Protein AF-A0A0L0C0Y1-F1 (afdb_monomer_lite)

Organism: Lucilia cuprina (NCBI:txid7375)

Radius of gyration: 12.73 Å; chains: 1; bounding box: 33×25×36 Å

Structure (mmCIF, N/CA/C/O backbone):
data_AF-A0A0L0C0Y1-F1
#
_entry.id   AF-A0A0L0C0Y1-F1
#
loop_
_atom_site.group_PDB
_atom_site.id
_atom_site.type_symbol
_atom_site.label_atom_id
_atom_site.label_alt_id
_atom_site.label_comp_id
_atom_site.label_asym_id
_atom_site.label_entity_id
_atom_site.label_seq_id
_atom_site.pdbx_PDB_ins_code
_atom_site.Cartn_x
_atom_site.Cartn_y
_atom_site.Cartn_z
_atom_site.occupancy
_atom_site.B_iso_or_equiv
_atom_site.auth_seq_id
_atom_site.auth_comp_id
_atom_site.auth_asym_id
_atom_site.auth_atom_id
_atom_site.pdbx_PDB_model_num
ATOM 1 N N . ILE A 1 1 ? 1.864 -2.427 16.895 1.00 84.44 1 ILE A N 1
ATOM 2 C CA . ILE A 1 1 ? 2.879 -3.184 16.110 1.00 84.44 1 ILE A CA 1
ATOM 3 C C . ILE A 1 1 ? 2.605 -3.117 14.606 1.00 84.44 1 ILE A C 1
ATOM 5 O O . ILE A 1 1 ? 3.436 -2.566 13.906 1.00 84.44 1 ILE A O 1
ATOM 9 N N . ARG A 1 2 ? 1.468 -3.618 14.087 1.00 90.06 2 ARG A N 1
ATOM 10 C CA . ARG A 1 2 ? 1.225 -3.682 12.625 1.00 90.06 2 ARG A CA 1
ATOM 11 C C . ARG A 1 2 ? 1.227 -2.317 11.916 1.00 90.06 2 ARG A C 1
ATOM 13 O O . ARG A 1 2 ? 1.852 -2.207 10.870 1.00 90.06 2 ARG A O 1
ATOM 20 N N . ALA A 1 3 ? 0.587 -1.298 12.498 1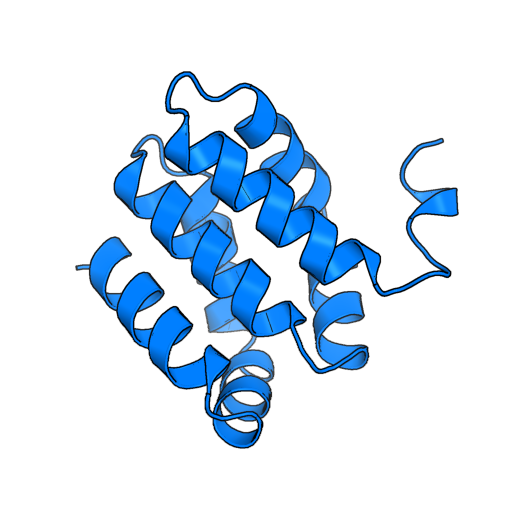.00 92.94 3 ALA A N 1
ATOM 21 C CA . ALA A 1 3 ? 0.592 0.063 11.950 1.00 92.94 3 ALA A CA 1
ATOM 22 C C . ALA A 1 3 ? 2.017 0.639 11.868 1.00 92.94 3 ALA A C 1
ATOM 24 O O . ALA A 1 3 ? 2.494 0.942 10.782 1.00 92.94 3 ALA A O 1
ATOM 25 N N . SER A 1 4 ? 2.734 0.663 12.996 1.00 95.31 4 SER A N 1
ATOM 26 C CA . SER A 1 4 ? 4.136 1.103 13.052 1.00 95.31 4 SER A CA 1
ATOM 27 C C . SER A 1 4 ? 5.045 0.343 12.075 1.00 95.31 4 SER A C 1
ATOM 29 O O . SER A 1 4 ? 5.829 0.975 11.382 1.00 95.31 4 SER A O 1
ATOM 31 N N . ALA A 1 5 ? 4.902 -0.980 11.936 1.00 96.19 5 ALA A N 1
ATOM 32 C CA . ALA A 1 5 ? 5.696 -1.754 10.978 1.00 96.19 5 ALA A CA 1
ATOM 33 C C . ALA A 1 5 ? 5.429 -1.344 9.517 1.00 96.19 5 ALA A C 1
ATOM 35 O O . ALA A 1 5 ? 6.369 -1.204 8.736 1.00 96.19 5 ALA A O 1
ATOM 36 N N . ALA A 1 6 ? 4.161 -1.128 9.149 1.00 96.56 6 ALA A N 1
ATOM 37 C CA . ALA A 1 6 ? 3.795 -0.651 7.815 1.00 96.56 6 ALA A CA 1
ATOM 38 C C . ALA A 1 6 ? 4.299 0.779 7.559 1.00 96.56 6 ALA A C 1
ATOM 40 O O . ALA A 1 6 ? 4.747 1.082 6.457 1.00 96.56 6 ALA A O 1
ATOM 41 N N . GLU A 1 7 ? 4.274 1.642 8.575 1.00 96.38 7 GLU A N 1
ATOM 42 C CA . GLU A 1 7 ? 4.789 3.008 8.476 1.00 96.38 7 GLU A CA 1
ATOM 43 C C . GLU A 1 7 ? 6.316 3.041 8.335 1.00 96.38 7 GLU A C 1
ATOM 45 O O . GLU A 1 7 ? 6.827 3.716 7.444 1.00 96.38 7 GLU A O 1
ATOM 50 N N . THR A 1 8 ? 7.045 2.249 9.128 1.00 97.44 8 THR A N 1
ATOM 51 C CA . THR A 1 8 ? 8.499 2.097 8.981 1.00 97.44 8 THR A CA 1
ATOM 52 C C . THR A 1 8 ? 8.856 1.575 7.597 1.00 97.44 8 THR A C 1
ATOM 54 O O . THR A 1 8 ? 9.723 2.140 6.937 1.00 97.44 8 THR A O 1
ATOM 57 N N . LEU A 1 9 ? 8.167 0.535 7.119 1.00 97.00 9 LEU A N 1
ATOM 58 C CA . LEU A 1 9 ? 8.421 0.013 5.782 1.00 97.00 9 LEU A CA 1
ATOM 59 C C . LEU A 1 9 ? 8.133 1.062 4.703 1.00 97.00 9 LEU A C 1
ATOM 61 O O . LEU A 1 9 ? 8.942 1.209 3.795 1.00 97.00 9 LEU A O 1
ATOM 65 N N . SER A 1 10 ? 7.026 1.806 4.823 1.00 96.81 10 SER A N 1
ATOM 66 C CA . SER A 1 10 ? 6.680 2.904 3.912 1.00 96.81 10 SER A CA 1
ATOM 67 C C . SER A 1 10 ? 7.796 3.941 3.824 1.00 96.81 10 SER A C 1
ATOM 69 O O . SER A 1 10 ? 8.147 4.342 2.722 1.00 96.81 10 SER A O 1
ATOM 71 N N . TYR A 1 11 ? 8.350 4.351 4.966 1.00 96.25 11 TYR A N 1
ATOM 72 C CA . TYR A 1 11 ? 9.440 5.323 5.020 1.00 96.25 11 TYR A CA 1
ATOM 73 C C . TYR A 1 11 ? 10.703 4.806 4.319 1.00 96.25 11 TYR A C 1
ATOM 75 O O . TYR A 1 11 ? 11.317 5.524 3.537 1.00 96.25 11 TYR A O 1
ATOM 83 N N . LEU A 1 12 ? 11.071 3.544 4.561 1.00 97.31 12 LEU A N 1
ATOM 84 C CA . LEU A 1 12 ? 12.286 2.957 3.993 1.00 97.31 12 LEU A CA 1
ATOM 85 C C . LEU A 1 12 ? 12.193 2.781 2.468 1.00 97.31 12 LEU A C 1
ATOM 87 O O . LEU A 1 12 ? 13.127 3.132 1.755 1.00 97.31 12 LEU A O 1
ATOM 91 N N . ILE A 1 13 ? 11.068 2.276 1.950 1.00 95.75 13 ILE A N 1
ATOM 92 C CA . ILE A 1 13 ? 10.908 2.024 0.504 1.00 95.75 13 ILE A CA 1
ATOM 93 C C . ILE A 1 13 ? 10.665 3.294 -0.318 1.00 95.75 13 ILE A C 1
ATOM 95 O O . ILE A 1 13 ? 10.778 3.259 -1.540 1.00 95.75 13 ILE A O 1
ATOM 99 N N . GLU A 1 14 ? 10.280 4.401 0.320 1.00 92.38 14 GLU A N 1
ATOM 100 C CA . GLU A 1 14 ? 10.076 5.680 -0.367 1.00 92.38 14 GLU A CA 1
ATOM 101 C C . GLU A 1 14 ? 11.403 6.264 -0.869 1.00 92.38 14 GLU A C 1
ATOM 103 O O . GLU A 1 14 ? 11.444 6.856 -1.947 1.00 92.38 14 GLU A O 1
ATOM 108 N N . ILE A 1 15 ? 12.489 6.042 -0.123 1.00 93.12 15 ILE A N 1
ATOM 109 C CA . ILE A 1 15 ? 13.831 6.543 -0.451 1.00 93.12 15 ILE A CA 1
ATOM 110 C C . ILE A 1 15 ? 14.741 5.487 -1.093 1.00 93.12 15 ILE A C 1
ATOM 112 O O . ILE A 1 15 ? 15.732 5.848 -1.725 1.00 93.12 15 ILE A O 1
ATOM 116 N N . ASP A 1 16 ? 14.412 4.201 -0.957 1.00 95.12 16 ASP A N 1
ATOM 117 C CA . ASP A 1 16 ? 15.210 3.090 -1.477 1.00 95.12 16 ASP A CA 1
ATOM 118 C C . ASP A 1 16 ? 14.419 2.277 -2.515 1.00 95.12 16 ASP A C 1
ATOM 120 O O . ASP A 1 16 ? 13.571 1.436 -2.197 1.00 95.12 16 ASP A O 1
ATOM 124 N N . ALA A 1 17 ? 14.722 2.527 -3.791 1.00 91.81 17 ALA A N 1
ATOM 125 C CA . ALA A 1 17 ? 14.077 1.864 -4.921 1.00 91.81 17 ALA A CA 1
ATOM 126 C C . ALA A 1 17 ? 14.424 0.366 -5.032 1.00 91.81 17 ALA A C 1
ATOM 128 O O . ALA A 1 17 ? 13.639 -0.404 -5.592 1.00 91.81 17 ALA A O 1
ATOM 129 N N . GLU A 1 18 ? 15.578 -0.073 -4.526 1.00 94.00 18 GLU A N 1
ATOM 130 C CA . GLU A 1 18 ? 15.956 -1.489 -4.529 1.00 94.00 18 GLU A CA 1
ATOM 131 C C . GLU A 1 18 ? 15.195 -2.243 -3.434 1.00 94.00 18 GLU A C 1
ATOM 133 O O . GLU A 1 18 ? 14.616 -3.309 -3.685 1.00 94.00 18 GLU A O 1
ATOM 138 N N . LEU A 1 19 ? 15.082 -1.640 -2.248 1.00 95.38 19 LEU A N 1
ATOM 139 C CA . LEU A 1 19 ? 14.241 -2.157 -1.176 1.00 95.38 19 LEU A CA 1
ATOM 140 C C . LEU A 1 19 ? 12.766 -2.184 -1.585 1.00 95.38 19 LEU A C 1
ATOM 142 O O . LEU A 1 19 ? 12.087 -3.171 -1.315 1.00 95.38 19 LEU A O 1
ATOM 146 N N . GLN A 1 20 ? 12.267 -1.155 -2.275 1.00 94.81 20 GLN A N 1
ATOM 147 C CA . GLN A 1 20 ? 10.904 -1.127 -2.814 1.00 94.81 20 GLN A CA 1
ATOM 148 C C . GLN A 1 20 ? 10.632 -2.326 -3.728 1.00 94.81 20 GLN A C 1
ATOM 150 O O . GLN A 1 20 ? 9.621 -3.011 -3.559 1.00 94.81 20 GLN A O 1
ATOM 155 N N . LYS A 1 21 ? 11.540 -2.613 -4.669 1.00 93.56 21 LYS A N 1
ATOM 156 C CA . LYS A 1 21 ? 11.433 -3.774 -5.565 1.00 93.56 21 LYS A CA 1
ATOM 157 C C . LYS A 1 21 ? 11.473 -5.084 -4.786 1.00 93.56 21 LYS A C 1
ATOM 159 O O . LYS A 1 21 ? 10.627 -5.949 -5.002 1.00 93.56 21 LYS A O 1
ATOM 164 N N . THR A 1 22 ? 12.393 -5.201 -3.832 1.00 93.88 22 THR A N 1
ATOM 165 C CA . THR A 1 22 ? 12.524 -6.383 -2.966 1.00 93.88 22 THR A CA 1
ATOM 166 C C . THR A 1 22 ? 11.251 -6.626 -2.154 1.00 93.88 22 THR A C 1
ATOM 168 O O . THR A 1 22 ? 10.702 -7.729 -2.150 1.00 93.88 22 THR A O 1
ATOM 171 N N . ALA A 1 23 ? 10.724 -5.579 -1.520 1.00 93.38 23 ALA A N 1
ATOM 172 C CA . ALA A 1 23 ? 9.477 -5.612 -0.770 1.00 93.38 23 ALA A CA 1
ATOM 173 C C . ALA A 1 23 ? 8.302 -6.004 -1.675 1.00 93.38 23 ALA A C 1
ATOM 175 O O . ALA A 1 23 ? 7.493 -6.860 -1.313 1.00 93.38 23 ALA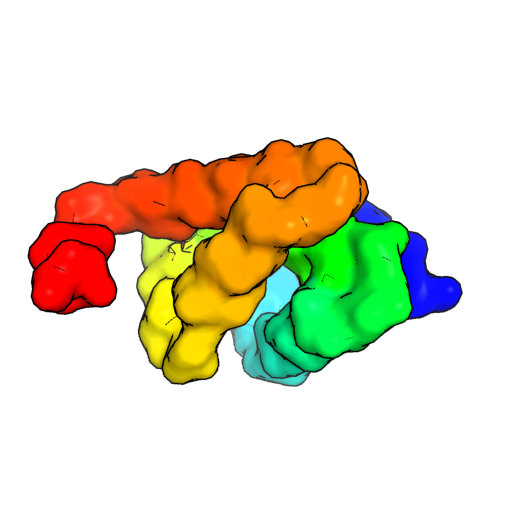 A O 1
ATOM 176 N N . ALA A 1 24 ? 8.235 -5.444 -2.882 1.00 89.12 24 ALA A N 1
ATOM 177 C CA . ALA A 1 24 ? 7.164 -5.720 -3.823 1.00 89.12 24 ALA A CA 1
ATOM 178 C C . ALA A 1 24 ? 7.186 -7.135 -4.403 1.00 89.12 24 ALA A C 1
ATOM 180 O O . ALA A 1 24 ? 6.126 -7.616 -4.785 1.00 89.12 24 ALA A O 1
ATOM 181 N N . ILE A 1 25 ? 8.324 -7.838 -4.435 1.00 88.88 25 ILE A N 1
ATOM 182 C CA . ILE A 1 25 ? 8.364 -9.260 -4.818 1.00 88.88 25 ILE A CA 1
ATOM 183 C C . ILE A 1 25 ? 7.612 -10.114 -3.784 1.00 88.88 25 ILE A C 1
ATOM 185 O O . ILE A 1 25 ? 6.951 -11.091 -4.149 1.00 88.88 25 ILE A O 1
ATOM 189 N N . CYS A 1 26 ? 7.605 -9.712 -2.510 1.00 89.62 26 CYS A N 1
ATOM 190 C CA . CYS A 1 26 ? 6.964 -10.454 -1.430 1.00 89.62 26 CYS A CA 1
ATOM 191 C C . CYS A 1 26 ? 5.428 -10.466 -1.563 1.00 89.62 26 CYS A C 1
ATOM 193 O O . CYS A 1 26 ? 4.723 -9.542 -1.154 1.00 89.62 26 CYS A O 1
ATOM 195 N N . ASN A 1 27 ? 4.877 -11.558 -2.102 1.00 85.56 27 ASN A N 1
ATOM 196 C CA . ASN A 1 27 ? 3.425 -11.758 -2.237 1.00 85.56 27 ASN A CA 1
ATOM 197 C C . ASN A 1 27 ? 2.693 -11.640 -0.893 1.00 85.56 27 ASN A C 1
ATOM 199 O O . ASN A 1 27 ? 1.587 -11.100 -0.819 1.00 85.56 27 ASN A O 1
ATOM 203 N N . GLN A 1 28 ? 3.321 -12.130 0.177 1.00 90.00 28 GLN A N 1
ATOM 204 C CA . GLN A 1 28 ? 2.740 -12.090 1.512 1.00 90.00 28 GLN A CA 1
ATOM 205 C C . GLN A 1 28 ? 2.653 -10.664 2.068 1.00 90.00 28 GLN A C 1
ATOM 207 O O . GLN A 1 28 ? 1.719 -10.370 2.816 1.00 90.00 28 GLN A O 1
ATOM 212 N N . LEU A 1 29 ? 3.570 -9.769 1.682 1.00 91.94 29 LEU A N 1
ATOM 213 C CA . LEU A 1 29 ? 3.526 -8.368 2.095 1.00 91.94 29 LEU A CA 1
ATOM 214 C C . LEU A 1 29 ? 2.278 -7.677 1.541 1.00 91.94 29 LEU A C 1
ATOM 216 O O . LEU A 1 29 ? 1.505 -7.124 2.319 1.00 91.94 29 LEU A O 1
ATOM 220 N N . LEU A 1 30 ? 2.045 -7.764 0.226 1.00 90.62 30 LEU A N 1
ATOM 221 C CA . LEU A 1 30 ? 0.861 -7.167 -0.404 1.00 90.62 30 LEU A CA 1
ATOM 222 C C . LEU A 1 30 ? -0.430 -7.694 0.228 1.00 90.62 30 LEU A C 1
ATOM 224 O O . LEU A 1 30 ? -1.263 -6.907 0.666 1.00 90.62 30 LEU A O 1
ATOM 228 N N . ARG A 1 31 ? -0.550 -9.020 0.387 1.00 91.06 31 ARG A N 1
ATOM 229 C CA . ARG A 1 31 ? -1.706 -9.642 1.058 1.00 91.06 31 ARG A CA 1
ATOM 230 C C . ARG A 1 31 ? -1.917 -9.101 2.470 1.00 91.06 31 ARG A C 1
ATOM 232 O O . ARG A 1 31 ? -3.050 -8.822 2.851 1.00 91.06 31 ARG A O 1
ATOM 239 N N . SER A 1 32 ? -0.839 -8.940 3.234 1.00 93.50 32 SER A N 1
ATOM 240 C CA . SER A 1 32 ? -0.909 -8.411 4.596 1.00 93.50 32 SER A CA 1
ATOM 241 C C . SER A 1 32 ? -1.383 -6.957 4.592 1.00 93.50 32 SER A C 1
ATOM 243 O O . SER A 1 32 ? -2.320 -6.633 5.312 1.00 93.50 32 SER A O 1
ATOM 245 N N . LEU A 1 33 ? -0.817 -6.095 3.740 1.00 94.38 33 LEU A N 1
ATOM 246 C CA . LEU A 1 33 ? -1.243 -4.696 3.605 1.00 94.38 33 LEU A CA 1
ATOM 247 C C . LEU A 1 33 ? -2.723 -4.581 3.206 1.00 94.38 33 LEU A C 1
ATOM 249 O O . LEU A 1 33 ? -3.443 -3.748 3.755 1.00 94.38 33 LEU A O 1
ATOM 253 N N . PHE A 1 34 ? -3.209 -5.461 2.329 1.00 91.88 34 PHE A N 1
ATOM 254 C CA . PHE A 1 34 ? -4.621 -5.500 1.932 1.00 91.88 34 PHE A CA 1
ATOM 255 C C . PHE A 1 34 ? -5.551 -5.935 3.065 1.00 91.88 34 PHE A C 1
ATOM 257 O O . PHE A 1 34 ? -6.675 -5.457 3.175 1.00 91.88 34 PHE A O 1
ATOM 264 N N . GLN A 1 35 ? -5.097 -6.820 3.947 1.00 93.25 35 GLN A N 1
ATOM 265 C CA . GLN A 1 35 ? -5.856 -7.140 5.153 1.00 93.25 35 GLN A CA 1
ATOM 266 C C . GLN A 1 35 ? -5.889 -5.946 6.112 1.00 93.25 35 GLN A C 1
ATOM 268 O O . GLN A 1 35 ? -6.931 -5.671 6.703 1.00 93.25 35 GLN A O 1
ATOM 273 N N . LEU A 1 36 ? -4.786 -5.197 6.234 1.00 95.25 36 LEU A N 1
ATOM 274 C CA . LEU A 1 36 ? -4.708 -4.036 7.125 1.00 95.25 36 LEU A CA 1
ATOM 275 C C . LEU A 1 36 ? -5.681 -2.913 6.737 1.00 95.25 36 LEU A C 1
ATOM 277 O O . LEU A 1 36 ? -6.284 -2.324 7.632 1.00 95.25 36 LEU A O 1
ATOM 281 N N . ILE A 1 37 ? -5.899 -2.648 5.443 1.00 94.69 37 ILE A N 1
ATOM 282 C CA . ILE A 1 37 ? -6.863 -1.617 5.005 1.00 94.69 37 ILE A CA 1
ATOM 283 C C . ILE A 1 37 ? -8.329 -1.969 5.323 1.00 94.69 37 ILE A C 1
ATOM 285 O O . ILE A 1 37 ? -9.183 -1.082 5.319 1.00 94.69 37 ILE A O 1
ATOM 289 N N . LYS A 1 38 ? -8.628 -3.241 5.628 1.00 92.69 38 LYS A N 1
ATOM 290 C CA . LYS A 1 38 ? -9.974 -3.722 5.998 1.00 92.69 38 LYS A CA 1
ATOM 291 C C . LYS A 1 38 ? -10.231 -3.694 7.499 1.00 92.69 38 LYS A C 1
ATOM 293 O O . LYS A 1 38 ? -11.378 -3.775 7.929 1.00 92.69 38 LYS A O 1
ATOM 298 N N . ILE A 1 39 ? -9.185 -3.572 8.313 1.00 93.06 39 ILE A N 1
ATOM 299 C CA . ILE A 1 39 ? -9.327 -3.509 9.769 1.00 93.06 39 ILE A CA 1
ATOM 300 C C . ILE A 1 39 ? -10.011 -2.194 10.138 1.00 93.06 39 ILE A C 1
ATOM 302 O O . ILE A 1 39 ? -9.616 -1.133 9.659 1.00 93.06 39 ILE A O 1
ATOM 306 N N . ASN A 1 40 ? -11.000 -2.239 11.033 1.00 91.38 40 ASN A N 1
ATOM 307 C CA . ASN A 1 40 ? -11.675 -1.046 11.548 1.00 91.38 40 ASN A CA 1
ATOM 308 C C . ASN A 1 40 ? -10.801 -0.281 12.565 1.00 91.38 40 ASN A C 1
ATOM 310 O O . ASN A 1 40 ? -11.139 -0.141 13.737 1.00 91.38 40 ASN A O 1
ATOM 314 N N . ASN A 1 41 ? -9.621 0.153 12.127 1.00 95.00 41 ASN A N 1
ATOM 315 C CA . ASN A 1 41 ? -8.678 0.945 12.898 1.00 95.00 41 ASN A CA 1
ATOM 316 C C . ASN A 1 41 ? -7.990 1.942 11.960 1.00 95.00 41 ASN A C 1
ATOM 318 O O . ASN A 1 41 ? -7.272 1.554 11.037 1.00 95.00 41 ASN A O 1
ATOM 322 N N . ALA A 1 42 ? -8.219 3.229 12.202 1.00 95.12 42 ALA A N 1
ATOM 323 C CA . ALA A 1 42 ? -7.762 4.294 11.320 1.00 95.12 42 ALA A CA 1
ATOM 324 C C . ALA A 1 42 ? -6.239 4.369 11.174 1.00 95.12 42 ALA A C 1
ATOM 326 O O . ALA A 1 42 ? -5.746 4.545 10.065 1.00 95.12 42 ALA A O 1
ATOM 327 N N . GLU A 1 43 ? -5.499 4.196 12.269 1.00 96.00 43 GLU A N 1
ATOM 328 C CA . GLU A 1 43 ? -4.032 4.228 12.271 1.00 96.00 43 GLU A CA 1
ATOM 329 C C . GLU A 1 43 ? -3.452 3.112 11.387 1.00 96.00 43 GLU A C 1
ATOM 331 O O . GLU A 1 43 ? -2.573 3.337 10.557 1.00 96.00 43 GLU A O 1
ATOM 336 N N . THR A 1 44 ? -4.015 1.909 11.499 1.00 96.56 44 THR A N 1
ATOM 337 C CA . THR A 1 44 ? -3.619 0.743 10.704 1.00 96.56 44 THR A CA 1
ATOM 338 C C . THR A 1 44 ? -3.953 0.929 9.226 1.00 96.56 44 THR A C 1
ATOM 340 O O . THR A 1 44 ? -3.105 0.659 8.374 1.00 96.56 44 THR A O 1
ATOM 343 N N . LYS A 1 45 ? -5.152 1.440 8.914 1.00 96.56 45 LYS A N 1
ATOM 344 C CA . LYS A 1 45 ? -5.552 1.776 7.541 1.00 96.56 45 LYS A CA 1
ATOM 345 C C . LYS A 1 45 ? -4.626 2.824 6.931 1.00 96.56 45 LYS A C 1
ATOM 347 O O . LYS A 1 45 ? -4.126 2.632 5.827 1.00 96.56 45 LYS A O 1
ATOM 352 N N . LEU A 1 46 ? -4.367 3.905 7.666 1.00 96.94 46 LEU A N 1
ATOM 353 C CA . LEU A 1 46 ? -3.481 4.991 7.259 1.00 96.94 46 LEU A CA 1
ATOM 354 C C . LEU A 1 46 ? -2.081 4.469 6.918 1.00 96.94 46 LEU A C 1
ATOM 356 O O . LEU A 1 46 ? -1.577 4.743 5.829 1.00 96.94 46 LEU A O 1
ATOM 360 N N . ALA A 1 47 ? -1.469 3.700 7.820 1.00 97.50 47 ALA A N 1
ATOM 361 C CA . ALA A 1 47 ? -0.133 3.152 7.611 1.00 97.50 47 ALA A CA 1
ATOM 362 C C . ALA A 1 47 ? -0.078 2.201 6.404 1.00 97.50 47 ALA A C 1
ATOM 364 O O . ALA A 1 47 ? 0.846 2.275 5.593 1.00 97.50 47 ALA A O 1
ATOM 365 N N . ALA A 1 48 ? -1.095 1.352 6.237 1.00 97.19 48 ALA A N 1
ATOM 366 C CA . ALA A 1 48 ? -1.178 0.440 5.103 1.00 97.19 48 ALA A CA 1
ATOM 367 C C . ALA A 1 48 ? -1.337 1.180 3.765 1.00 97.19 48 ALA A C 1
ATOM 369 O O . ALA A 1 48 ? -0.637 0.860 2.807 1.00 97.19 48 ALA A O 1
ATOM 370 N N . LEU A 1 49 ? -2.194 2.203 3.704 1.00 97.12 49 LEU A N 1
ATOM 371 C CA . LEU A 1 49 ? -2.395 3.026 2.506 1.00 97.12 49 LEU A CA 1
ATOM 372 C C . LEU A 1 49 ? -1.133 3.807 2.121 1.00 97.12 49 LEU A C 1
ATOM 374 O O . LEU A 1 49 ? -0.787 3.855 0.941 1.00 97.12 49 LEU A O 1
ATOM 378 N N . LYS A 1 50 ? -0.415 4.373 3.103 1.00 97.44 50 LYS A N 1
ATOM 379 C CA . LYS A 1 50 ? 0.898 5.004 2.880 1.00 97.44 50 LYS A CA 1
ATOM 380 C C . LYS A 1 50 ? 1.890 4.004 2.282 1.00 97.44 50 LYS A C 1
ATOM 382 O O . LYS A 1 50 ? 2.484 4.285 1.246 1.00 97.44 50 LYS A O 1
ATOM 387 N N . CYS A 1 51 ? 1.993 2.814 2.876 1.00 97.00 51 CYS A N 1
ATOM 388 C CA . CYS A 1 51 ? 2.903 1.773 2.405 1.00 97.00 51 CYS A CA 1
ATOM 389 C C . CYS A 1 51 ? 2.563 1.309 0.978 1.00 97.00 51 CYS A C 1
ATOM 391 O O . CYS A 1 51 ? 3.457 1.177 0.147 1.00 97.00 51 CYS A O 1
ATOM 393 N N . LEU A 1 52 ? 1.278 1.144 0.647 1.00 95.38 52 LEU A N 1
ATOM 394 C CA . LEU A 1 52 ? 0.839 0.823 -0.716 1.00 95.38 52 LEU A CA 1
ATOM 395 C C . LEU A 1 52 ? 1.158 1.940 -1.717 1.00 95.38 52 LEU A C 1
ATOM 397 O O . LEU A 1 52 ? 1.612 1.661 -2.826 1.00 95.38 52 LEU A O 1
ATOM 401 N N . ALA A 1 53 ? 0.955 3.202 -1.328 1.00 95.31 53 ALA A N 1
ATOM 402 C CA . ALA A 1 53 ? 1.313 4.350 -2.157 1.00 95.31 53 ALA A CA 1
ATOM 403 C C . ALA A 1 53 ? 2.820 4.380 -2.449 1.00 95.31 53 ALA A C 1
ATOM 405 O O . ALA A 1 53 ? 3.213 4.589 -3.600 1.00 95.31 53 ALA A O 1
ATOM 406 N N . ALA A 1 54 ? 3.637 4.129 -1.423 1.00 95.88 54 ALA A N 1
ATOM 407 C CA . ALA A 1 54 ? 5.087 4.069 -1.524 1.00 95.88 54 ALA A CA 1
ATOM 408 C C . ALA A 1 54 ? 5.546 2.868 -2.365 1.00 95.88 54 ALA A C 1
ATOM 410 O O . ALA A 1 54 ? 6.387 3.040 -3.237 1.00 95.88 54 ALA A O 1
ATOM 411 N N . LEU A 1 55 ? 4.941 1.681 -2.225 1.00 94.56 55 LEU A N 1
ATOM 412 C CA . LEU A 1 55 ? 5.226 0.518 -3.083 1.00 94.56 55 LEU A CA 1
ATOM 413 C C . LEU A 1 55 ? 4.963 0.808 -4.569 1.00 94.56 55 LEU A C 1
ATOM 415 O O . LEU A 1 55 ? 5.777 0.453 -5.414 1.00 94.56 55 LEU A O 1
ATOM 419 N N . GLY A 1 56 ? 3.856 1.481 -4.892 1.00 92.06 56 GLY A N 1
ATOM 420 C CA . GLY A 1 56 ? 3.509 1.850 -6.270 1.00 92.06 56 GLY A CA 1
ATOM 421 C C . GLY A 1 56 ? 4.253 3.075 -6.823 1.00 92.06 56 GLY A C 1
ATOM 422 O O . GLY A 1 56 ? 4.036 3.452 -7.977 1.00 92.06 56 GLY A O 1
ATOM 423 N N . ALA A 1 57 ? 5.109 3.731 -6.032 1.00 91.06 57 ALA A N 1
ATOM 424 C CA . ALA A 1 57 ? 5.609 5.061 -6.366 1.00 91.06 57 ALA A CA 1
ATOM 425 C C . ALA A 1 57 ? 6.500 5.095 -7.612 1.00 91.06 57 ALA A C 1
ATOM 427 O O . ALA A 1 57 ? 6.326 5.998 -8.427 1.00 91.06 57 ALA A O 1
ATOM 428 N N . ASN A 1 58 ? 7.392 4.122 -7.808 1.00 88.38 58 ASN A N 1
ATOM 429 C CA . ASN A 1 58 ? 8.435 4.246 -8.835 1.00 88.38 58 ASN A CA 1
ATOM 430 C C . ASN A 1 58 ? 8.287 3.221 -9.964 1.00 88.38 58 ASN A C 1
ATOM 432 O O . ASN A 1 58 ? 8.453 3.569 -11.130 1.00 88.38 58 ASN A O 1
ATOM 436 N N . ASP A 1 59 ? 7.892 1.986 -9.655 1.00 89.69 59 ASP A N 1
ATOM 437 C CA . ASP A 1 59 ? 7.923 0.883 -10.619 1.00 89.69 59 ASP A CA 1
ATOM 438 C C . ASP A 1 59 ? 6.539 0.563 -11.211 1.00 89.69 59 ASP A C 1
ATOM 440 O O . ASP A 1 59 ? 5.565 0.303 -10.500 1.00 89.69 59 ASP A O 1
ATOM 444 N N . GLU A 1 60 ? 6.460 0.556 -12.541 1.00 89.12 60 GLU A N 1
ATOM 445 C CA . GLU A 1 60 ? 5.231 0.268 -13.283 1.00 89.12 60 GLU A CA 1
ATOM 446 C C . GLU A 1 60 ? 4.749 -1.175 -13.098 1.00 89.12 60 GLU A C 1
ATOM 448 O O . GLU A 1 60 ? 3.548 -1.411 -12.978 1.00 89.12 60 GLU A O 1
ATOM 453 N N . SER A 1 61 ? 5.663 -2.145 -13.035 1.00 89.75 61 SER A N 1
ATOM 454 C CA . SER A 1 61 ? 5.296 -3.552 -12.845 1.00 89.75 61 SER A CA 1
ATOM 455 C C . SER A 1 61 ? 4.674 -3.784 -11.466 1.00 89.75 61 SER A C 1
ATOM 457 O O . SER A 1 61 ? 3.701 -4.531 -11.337 1.00 89.75 61 SER A O 1
ATOM 459 N N . ILE A 1 62 ? 5.174 -3.068 -10.451 1.00 90.88 62 ILE A N 1
ATOM 460 C CA . ILE A 1 62 ? 4.622 -3.087 -9.095 1.00 90.88 62 ILE A CA 1
ATOM 461 C C . ILE A 1 62 ? 3.222 -2.466 -9.094 1.00 90.88 62 ILE A C 1
ATOM 463 O O . ILE A 1 62 ? 2.298 -3.077 -8.558 1.00 90.88 62 ILE A O 1
ATOM 467 N N . ARG A 1 63 ? 3.031 -1.300 -9.733 1.00 91.38 63 ARG A N 1
ATOM 468 C CA . ARG A 1 63 ? 1.703 -0.666 -9.853 1.00 91.38 63 ARG A CA 1
ATOM 469 C C . ARG A 1 63 ? 0.678 -1.600 -10.480 1.00 91.38 63 ARG A C 1
ATOM 471 O O . ARG A 1 63 ? -0.385 -1.783 -9.895 1.00 91.38 63 ARG A O 1
ATOM 478 N N . LYS A 1 64 ? 1.014 -2.222 -11.615 1.00 88.56 64 LYS A N 1
ATOM 479 C CA . LYS A 1 64 ? 0.131 -3.177 -12.303 1.00 88.56 64 LYS A CA 1
ATOM 480 C C . LYS A 1 64 ? -0.279 -4.315 -11.387 1.00 88.56 64 LYS A C 1
ATOM 482 O O . LYS A 1 64 ? -1.459 -4.532 -11.170 1.00 88.56 64 LYS A O 1
ATOM 487 N N . ARG A 1 65 ? 0.692 -4.949 -10.733 1.00 88.38 65 ARG A N 1
ATOM 488 C CA . ARG A 1 65 ? 0.435 -6.040 -9.788 1.00 88.38 65 ARG A CA 1
ATOM 489 C C . ARG A 1 65 ? -0.462 -5.624 -8.615 1.00 88.38 65 ARG A C 1
ATOM 491 O O . ARG A 1 65 ? -1.276 -6.422 -8.154 1.00 88.38 65 ARG A O 1
ATOM 498 N N . ILE A 1 66 ? -0.309 -4.398 -8.112 1.00 89.62 66 ILE A N 1
ATOM 499 C CA . ILE A 1 66 ? -1.175 -3.857 -7.058 1.00 89.62 66 ILE A CA 1
ATOM 500 C C . ILE A 1 66 ? -2.603 -3.660 -7.595 1.00 89.62 66 ILE A C 1
ATOM 502 O O . ILE A 1 66 ? -3.544 -4.136 -6.968 1.00 89.62 66 ILE A O 1
ATOM 506 N N . VAL A 1 67 ? -2.770 -3.024 -8.759 1.00 87.88 67 VAL A N 1
ATOM 507 C CA . VAL A 1 67 ? -4.081 -2.773 -9.394 1.00 87.88 67 VAL A CA 1
ATOM 508 C C . VAL A 1 67 ? -4.798 -4.071 -9.780 1.00 87.88 67 VAL A C 1
ATOM 510 O O . VAL A 1 67 ? -5.997 -4.193 -9.549 1.00 87.88 67 VAL A O 1
ATOM 513 N N . ASP A 1 68 ? -4.061 -5.053 -10.299 1.00 86.56 68 ASP A N 1
ATOM 514 C CA . ASP A 1 68 ? -4.573 -6.367 -10.707 1.00 86.56 68 ASP A CA 1
ATOM 515 C C . ASP A 1 68 ? -4.958 -7.246 -9.503 1.00 86.56 68 ASP A C 1
ATOM 517 O O . ASP A 1 68 ? -5.520 -8.331 -9.659 1.00 86.56 68 ASP A O 1
ATOM 521 N N . THR A 1 69 ? -4.671 -6.801 -8.274 1.00 84.38 69 THR A N 1
ATOM 522 C CA . THR A 1 69 ? -5.172 -7.488 -7.088 1.00 84.38 69 THR A CA 1
ATOM 523 C C . THR A 1 69 ? -6.668 -7.217 -6.938 1.00 84.38 69 THR A C 1
ATOM 525 O O . THR A 1 69 ? -7.087 -6.110 -6.593 1.00 84.38 69 THR A O 1
ATOM 528 N N . ASN A 1 70 ? -7.465 -8.272 -7.131 1.00 79.12 70 ASN A N 1
ATOM 529 C CA . ASN A 1 70 ? -8.922 -8.242 -7.014 1.00 79.12 70 ASN A CA 1
ATOM 530 C C . ASN A 1 70 ? -9.412 -7.446 -5.793 1.00 79.12 70 ASN A C 1
ATOM 532 O O . ASN A 1 70 ? -8.999 -7.696 -4.660 1.00 79.12 70 ASN A O 1
ATOM 536 N N . ASN A 1 71 ? -10.360 -6.542 -6.052 1.00 84.06 71 ASN A N 1
ATOM 537 C CA . ASN A 1 71 ? -11.056 -5.676 -5.094 1.00 84.06 71 ASN A CA 1
ATOM 538 C C . ASN A 1 71 ? -10.214 -4.617 -4.374 1.00 84.06 71 ASN A C 1
ATOM 540 O O . ASN A 1 71 ? -10.804 -3.785 -3.693 1.00 84.06 71 ASN A O 1
ATOM 544 N N . LEU A 1 72 ? -8.891 -4.559 -4.561 1.00 86.81 72 LEU A N 1
ATOM 545 C CA . LEU A 1 72 ? -8.072 -3.574 -3.855 1.00 86.81 72 LEU A CA 1
ATOM 546 C C . LEU A 1 72 ? -8.494 -2.134 -4.163 1.00 86.81 72 LEU A C 1
ATOM 548 O O . LEU A 1 72 ? -8.607 -1.315 -3.255 1.00 86.81 72 LEU A O 1
ATOM 552 N N . ILE A 1 73 ? -8.706 -1.812 -5.440 1.00 89.00 73 ILE A N 1
ATOM 553 C CA . ILE A 1 73 ? -9.104 -0.458 -5.840 1.00 89.00 73 ILE A CA 1
ATOM 554 C C . ILE A 1 73 ? -10.440 -0.081 -5.194 1.00 89.00 73 ILE A C 1
ATOM 556 O O . ILE A 1 73 ? -10.548 1.009 -4.638 1.00 89.00 73 ILE A O 1
ATOM 560 N N . ASN A 1 74 ? -11.401 -1.008 -5.164 1.00 90.62 74 ASN A N 1
ATOM 561 C CA . ASN A 1 74 ? -12.687 -0.811 -4.494 1.00 90.62 74 A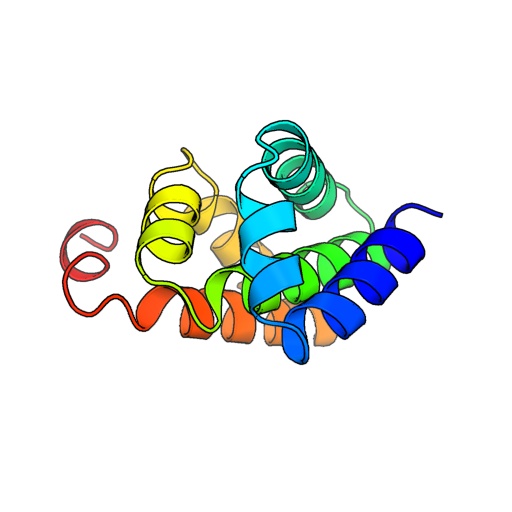SN A CA 1
ATOM 562 C C . ASN A 1 74 ? -12.498 -0.585 -2.987 1.00 90.62 74 ASN A C 1
ATOM 564 O O . ASN A 1 74 ? -13.022 0.386 -2.449 1.00 90.62 74 ASN A O 1
ATOM 568 N N . ASP A 1 75 ? -11.666 -1.397 -2.327 1.00 92.25 75 ASP A N 1
ATOM 569 C CA . ASP A 1 75 ? -11.355 -1.244 -0.902 1.00 92.25 75 ASP A CA 1
ATOM 570 C C . ASP A 1 75 ? -10.703 0.133 -0.611 1.00 92.25 75 ASP A C 1
ATOM 572 O O . ASP A 1 75 ? -10.995 0.780 0.398 1.00 92.25 75 ASP A O 1
ATOM 576 N N . ILE A 1 76 ? -9.822 0.633 -1.488 1.00 92.56 76 ILE A N 1
ATOM 577 C CA . ILE A 1 76 ? -9.213 1.969 -1.341 1.00 92.56 76 ILE A CA 1
ATOM 578 C C . ILE A 1 76 ? -10.259 3.073 -1.558 1.00 92.56 76 ILE A C 1
ATOM 580 O O . ILE A 1 76 ? -10.260 4.066 -0.821 1.00 92.56 76 ILE A O 1
ATOM 584 N N . MET A 1 77 ? -11.157 2.900 -2.531 1.00 92.19 77 MET A N 1
ATOM 585 C CA . MET A 1 77 ? -12.249 3.836 -2.806 1.00 92.19 77 MET A CA 1
ATOM 586 C C . MET A 1 77 ? -13.244 3.925 -1.650 1.00 92.19 77 MET A C 1
ATOM 588 O O . MET A 1 77 ? -13.648 5.026 -1.291 1.00 92.19 77 MET A O 1
ATOM 592 N N . GLU A 1 78 ? -13.590 2.811 -1.005 1.00 93.50 78 GLU A N 1
ATOM 593 C CA . GLU A 1 78 ? -14.426 2.817 0.201 1.00 93.50 78 GLU A CA 1
ATOM 594 C C . GLU A 1 78 ? -13.807 3.686 1.305 1.00 93.50 78 GLU A C 1
ATOM 596 O O . GLU A 1 78 ? -14.496 4.465 1.968 1.00 93.50 78 GLU A O 1
ATOM 601 N N . ASN A 1 79 ? -12.479 3.637 1.451 1.00 94.31 79 ASN A N 1
ATOM 602 C CA . ASN A 1 79 ? -11.751 4.449 2.423 1.00 94.31 79 ASN A CA 1
ATOM 603 C C . ASN A 1 79 ? -11.733 5.958 2.089 1.00 94.31 79 ASN A C 1
ATOM 605 O O . ASN A 1 79 ? -11.431 6.759 2.977 1.00 94.31 79 ASN A O 1
ATOM 609 N N . LEU A 1 80 ? -12.116 6.382 0.875 1.00 94.56 80 LEU A N 1
ATOM 610 C CA . LEU A 1 80 ? -12.348 7.804 0.560 1.00 94.56 80 LEU A CA 1
ATOM 611 C C . LEU A 1 80 ? -13.540 8.384 1.333 1.00 94.56 80 LEU A C 1
ATOM 613 O O . LEU A 1 80 ? -13.578 9.589 1.565 1.00 94.56 80 LEU A O 1
ATOM 617 N N . ASN A 1 81 ? -14.466 7.535 1.787 1.00 94.25 81 ASN A N 1
ATOM 618 C CA . ASN A 1 81 ? -15.618 7.925 2.604 1.00 94.25 81 ASN A CA 1
ATOM 619 C C . ASN A 1 81 ? -15.367 7.766 4.115 1.00 94.25 81 ASN A C 1
ATOM 621 O O . ASN A 1 81 ? -16.284 7.933 4.916 1.00 94.25 81 ASN A O 1
ATOM 625 N N . SER A 1 82 ? -14.135 7.442 4.530 1.00 94.12 82 SER A N 1
ATOM 626 C CA . SER A 1 82 ? -13.764 7.336 5.947 1.00 94.12 82 SER A CA 1
ATOM 627 C C . SER A 1 82 ? -14.055 8.641 6.690 1.00 94.12 82 SER A C 1
ATOM 629 O O . SER A 1 82 ? -13.764 9.715 6.165 1.00 94.12 82 SER A O 1
ATOM 631 N N . TRP A 1 83 ? -14.540 8.571 7.934 1.00 94.56 83 TRP A N 1
ATOM 632 C CA . TRP A 1 83 ? -14.709 9.753 8.791 1.00 94.56 83 TRP A CA 1
ATOM 633 C C . TRP A 1 83 ? -13.362 10.430 9.108 1.00 94.56 83 TRP A C 1
ATOM 635 O O . TRP A 1 83 ? -13.285 11.657 9.188 1.00 94.56 83 TRP A O 1
ATOM 645 N N . GLU A 1 84 ? -12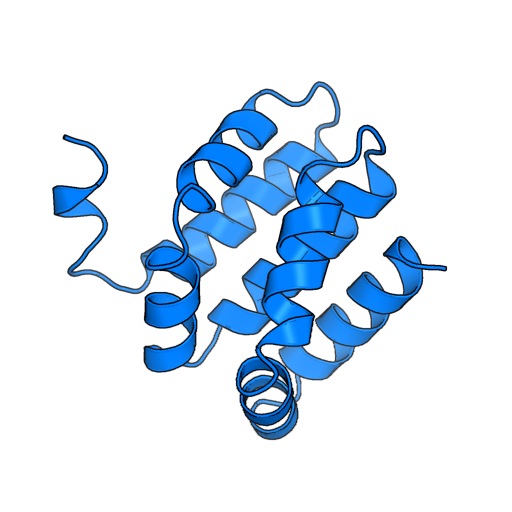.273 9.655 9.165 1.00 96.50 84 GLU A N 1
ATOM 646 C CA . GLU A 1 84 ? -10.923 10.171 9.402 1.00 96.50 84 GLU A CA 1
ATOM 647 C C . GLU A 1 84 ? -10.315 10.809 8.152 1.00 96.50 84 GLU A C 1
ATOM 649 O O . GLU A 1 84 ? -10.045 10.130 7.156 1.00 96.50 84 GLU A O 1
ATOM 654 N N . ILE A 1 85 ? -10.003 12.105 8.234 1.00 96.44 85 ILE A N 1
ATOM 655 C CA . ILE A 1 85 ? -9.398 12.868 7.131 1.00 96.44 85 ILE A CA 1
ATOM 656 C C . ILE A 1 85 ? -8.050 12.296 6.682 1.00 96.44 85 ILE A C 1
ATOM 658 O O . ILE A 1 85 ? -7.768 12.255 5.487 1.00 96.44 85 ILE A O 1
ATOM 662 N N . GLN A 1 86 ? -7.230 11.810 7.618 1.00 97.06 86 GLN A N 1
ATOM 663 C CA . GLN A 1 86 ? -5.907 11.269 7.298 1.00 97.06 86 GLN A CA 1
ATOM 664 C C . GLN A 1 86 ? -6.007 10.007 6.436 1.00 97.06 86 GLN A C 1
ATOM 666 O O . GLN A 1 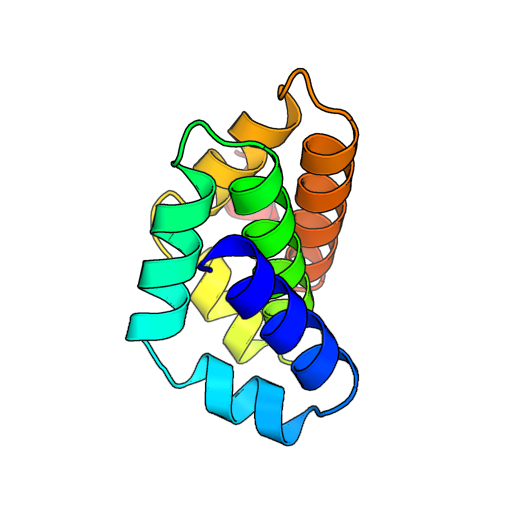86 ? -5.242 9.850 5.486 1.00 97.06 86 GLN A O 1
ATOM 671 N N . VAL A 1 87 ? -6.995 9.149 6.713 1.00 97.44 87 VAL A N 1
ATOM 672 C CA . VAL A 1 87 ? -7.278 7.962 5.894 1.00 97.44 87 VAL A CA 1
ATOM 673 C C . VAL A 1 87 ? -7.710 8.388 4.491 1.00 97.44 87 VAL A C 1
ATOM 675 O O . VAL A 1 87 ? -7.153 7.882 3.522 1.00 97.44 87 VAL A O 1
ATOM 678 N N . ARG A 1 88 ? -8.602 9.385 4.365 1.00 97.75 88 ARG A N 1
ATOM 679 C CA . ARG A 1 88 ? -9.027 9.906 3.052 1.00 97.75 88 ARG A CA 1
ATOM 680 C C . ARG A 1 88 ? -7.847 10.429 2.228 1.00 97.75 88 ARG A C 1
ATOM 682 O O . ARG A 1 88 ? -7.703 10.072 1.062 1.00 97.75 88 ARG A O 1
ATOM 689 N N . ILE A 1 89 ? -6.972 11.236 2.833 1.00 96.94 89 ILE A N 1
ATOM 690 C CA . ILE A 1 89 ? -5.777 11.781 2.165 1.00 96.94 89 ILE A CA 1
ATOM 691 C C . ILE A 1 89 ? -4.841 10.654 1.714 1.00 96.94 89 ILE A C 1
ATOM 693 O O . ILE A 1 89 ? -4.337 10.682 0.590 1.00 96.94 89 ILE A O 1
ATOM 697 N N . ALA A 1 90 ? -4.607 9.657 2.569 1.00 96.81 90 ALA A N 1
ATOM 698 C CA . ALA A 1 90 ? -3.761 8.520 2.230 1.00 96.81 90 ALA A CA 1
ATOM 699 C C . ALA A 1 90 ? -4.353 7.675 1.094 1.00 96.81 90 ALA A C 1
ATOM 701 O O . ALA A 1 90 ? -3.610 7.285 0.195 1.00 96.81 90 ALA A O 1
ATOM 702 N N . SER A 1 91 ? -5.673 7.470 1.071 1.00 96.56 91 SER A N 1
ATOM 703 C CA . SER A 1 91 ? -6.367 6.810 -0.041 1.00 96.56 91 SER A CA 1
ATOM 704 C C . SER A 1 91 ? -6.182 7.563 -1.355 1.00 96.56 91 SER A C 1
ATOM 706 O O . SER A 1 91 ? -5.807 6.953 -2.352 1.00 96.56 91 SER A O 1
ATOM 708 N N . VAL A 1 92 ? -6.359 8.890 -1.360 1.00 96.06 92 VAL A N 1
ATOM 709 C CA . VAL A 1 92 ? -6.135 9.717 -2.561 1.00 96.06 92 VAL A CA 1
ATOM 710 C C . VAL A 1 92 ? -4.687 9.615 -3.036 1.00 96.06 92 VAL A C 1
ATOM 712 O O . VAL A 1 92 ? -4.443 9.421 -4.224 1.00 96.06 92 VAL A O 1
ATOM 715 N N . ARG A 1 93 ? -3.711 9.694 -2.124 1.00 95.00 93 ARG A N 1
ATOM 716 C CA . ARG A 1 93 ? -2.286 9.543 -2.466 1.00 95.00 93 ARG A CA 1
ATOM 717 C C . ARG A 1 93 ? -1.971 8.160 -3.028 1.00 95.00 93 ARG A C 1
ATOM 719 O O . ARG A 1 93 ? -1.198 8.061 -3.977 1.00 95.00 93 ARG A O 1
ATOM 726 N N . CYS A 1 94 ? -2.573 7.115 -2.465 1.00 95.19 94 CYS A N 1
ATOM 727 C CA . CYS A 1 94 ? -2.426 5.749 -2.949 1.00 95.19 94 CYS A CA 1
ATOM 728 C C . CYS A 1 94 ? -2.979 5.615 -4.370 1.00 95.19 94 CYS A C 1
ATOM 730 O O . CYS A 1 94 ? -2.235 5.235 -5.271 1.00 95.19 94 CYS A O 1
ATOM 732 N N . LEU A 1 95 ? -4.223 6.044 -4.602 1.00 93.81 95 LEU A N 1
ATOM 733 C CA . LEU A 1 95 ? -4.837 6.039 -5.932 1.00 93.81 95 LEU A CA 1
ATOM 734 C C . LEU A 1 95 ? -4.033 6.861 -6.936 1.00 93.81 95 LEU A C 1
ATOM 736 O O . LEU A 1 95 ? -3.793 6.383 -8.036 1.00 93.81 95 LEU A O 1
ATOM 740 N N . HIS A 1 96 ? -3.557 8.047 -6.554 1.00 91.69 96 HIS A N 1
ATOM 741 C CA . HIS A 1 96 ? -2.702 8.870 -7.408 1.00 91.69 96 HIS A CA 1
ATOM 742 C C . HIS A 1 96 ? -1.377 8.173 -7.754 1.00 91.69 96 HIS A C 1
ATOM 744 O O . HIS A 1 96 ? -0.878 8.280 -8.872 1.00 91.69 96 HIS A O 1
ATOM 750 N N . SER A 1 97 ? -0.784 7.446 -6.803 1.00 92.25 97 SER A N 1
ATOM 751 C CA . SER A 1 97 ? 0.434 6.674 -7.060 1.00 92.25 97 SER A CA 1
ATOM 752 C C . SER A 1 97 ? 0.184 5.579 -8.096 1.00 92.25 97 SER A C 1
ATOM 754 O O . SER A 1 97 ? 0.936 5.452 -9.060 1.00 92.25 97 SER A O 1
ATOM 756 N N . LEU A 1 98 ? -0.929 4.857 -7.953 1.00 89.94 98 LEU A N 1
ATOM 757 C CA . LEU A 1 98 ? -1.340 3.789 -8.864 1.00 89.94 98 LEU A CA 1
ATOM 758 C C . LEU A 1 98 ? -1.799 4.322 -10.234 1.00 89.94 98 LEU A C 1
ATOM 760 O O . LEU A 1 98 ? -1.520 3.700 -11.258 1.00 89.94 98 LEU A O 1
ATOM 764 N N . SER A 1 99 ? -2.431 5.501 -10.279 1.00 84.00 99 SER A N 1
ATOM 765 C CA . SER A 1 99 ? -2.993 6.111 -11.493 1.00 84.00 99 SER A CA 1
ATOM 766 C C . SER A 1 99 ? -1.959 6.591 -12.498 1.00 84.00 99 SER A C 1
ATOM 768 O O . SER A 1 99 ? -2.303 6.862 -13.647 1.00 84.00 99 SER A O 1
ATOM 770 N N . ARG A 1 100 ? -0.689 6.698 -12.095 1.00 76.19 100 ARG A N 1
ATOM 771 C CA . ARG A 1 100 ? 0.415 7.010 -13.012 1.00 76.19 100 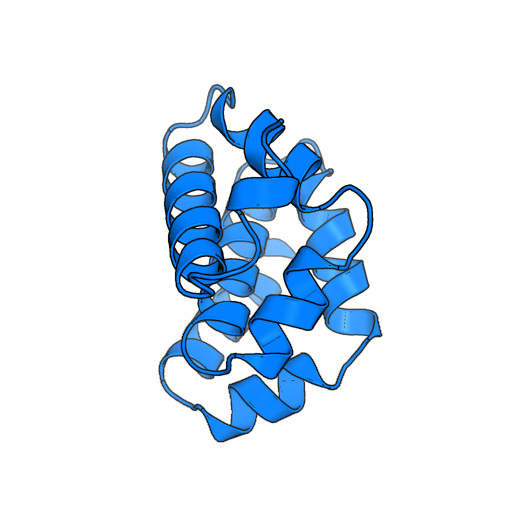ARG A CA 1
ATOM 772 C C . ARG A 1 100 ? 0.631 5.921 -14.074 1.00 76.19 100 ARG A C 1
ATOM 774 O O . ARG A 1 100 ? 1.337 6.169 -15.045 1.00 76.19 100 ARG A O 1
ATOM 781 N N . SER A 1 101 ? -0.030 4.766 -13.949 1.00 63.72 101 SER A N 1
ATOM 782 C CA . SER A 1 101 ? -0.234 3.820 -15.049 1.00 63.72 101 SER A CA 1
ATOM 783 C C . SER A 1 101 ? -1.348 4.329 -15.987 1.00 63.72 101 SER A C 1
ATOM 785 O O . SER A 1 101 ? -2.528 4.007 -15.843 1.00 63.72 101 SER A O 1
ATOM 787 N N . VAL A 1 102 ? -0.983 5.191 -16.942 1.00 50.47 102 VAL A N 1
ATOM 788 C CA . VAL A 1 102 ? -1.899 5.996 -17.787 1.00 50.47 102 VAL A CA 1
ATOM 789 C C . VAL A 1 102 ? -2.835 5.157 -18.691 1.00 50.47 102 VAL A C 1
ATOM 791 O O . VAL A 1 102 ? -3.766 5.696 -19.286 1.00 50.47 102 VAL A O 1
ATOM 794 N N . GLN A 1 103 ? -2.661 3.833 -18.787 1.00 51.50 103 GLN A N 1
ATOM 795 C CA . GLN A 1 103 ? -3.420 2.980 -19.717 1.00 51.50 103 GLN A CA 1
ATOM 796 C C . GLN A 1 103 ? -4.522 2.099 -19.100 1.00 51.50 103 GLN A C 1
ATOM 798 O O . GLN A 1 103 ? -5.323 1.575 -19.868 1.00 51.50 103 GLN A O 1
ATOM 803 N N . GLN A 1 104 ? -4.633 1.951 -17.772 1.00 50.25 104 GLN A N 1
ATOM 804 C CA . GLN A 1 104 ? -5.562 0.961 -17.177 1.00 50.25 104 GLN A CA 1
ATOM 805 C C . GLN A 1 104 ? -6.746 1.539 -16.389 1.00 50.25 104 GLN A C 1
ATOM 807 O O . GLN A 1 104 ? -7.790 0.898 -16.322 1.00 50.25 104 GLN A O 1
ATOM 812 N N . LEU A 1 105 ? -6.680 2.769 -15.866 1.00 48.44 105 LEU A N 1
ATOM 813 C CA . LEU A 1 105 ? -7.843 3.324 -15.150 1.00 48.44 105 LEU A CA 1
ATOM 814 C C . LEU A 1 105 ? -9.047 3.603 -16.063 1.00 48.44 105 LEU A C 1
ATOM 816 O O . LEU A 1 105 ? -10.178 3.623 -15.588 1.00 48.44 105 LEU A O 1
ATOM 820 N N . ARG A 1 106 ? -8.841 3.758 -17.379 1.00 50.72 106 ARG A N 1
ATOM 821 C CA . ARG A 1 106 ? -9.943 3.955 -18.338 1.00 50.72 106 ARG A CA 1
ATOM 822 C C . ARG A 1 106 ? -10.893 2.760 -18.447 1.00 50.72 106 ARG A C 1
ATOM 824 O O . ARG A 1 106 ? -12.001 2.964 -18.923 1.00 50.72 106 ARG A O 1
ATOM 831 N N . THR A 1 107 ? -10.488 1.560 -18.032 1.00 55.72 107 THR A N 1
ATOM 832 C CA . THR A 1 107 ? -11.320 0.350 -18.145 1.00 55.72 107 THR A CA 1
ATOM 833 C C . THR A 1 107 ? -11.929 -0.109 -16.822 1.00 55.72 107 THR A C 1
ATOM 835 O O . THR A 1 107 ? -12.887 -0.867 -16.852 1.00 55.72 107 THR A O 1
ATOM 838 N N . THR A 1 108 ? -11.407 0.330 -15.669 1.00 54.09 108 THR A N 1
ATOM 839 C CA . THR A 1 108 ? -11.913 -0.094 -14.344 1.00 54.09 108 THR A CA 1
ATOM 840 C C . THR A 1 108 ? -13.027 0.812 -13.803 1.00 54.09 108 THR A C 1
ATOM 842 O O . THR A 1 108 ? -13.782 0.390 -12.938 1.00 54.09 108 THR A O 1
ATOM 845 N N . PHE A 1 109 ? -13.138 2.050 -14.297 1.00 51.62 109 PHE A N 1
ATOM 846 C CA . PHE A 1 109 ? -14.149 3.033 -13.867 1.00 51.62 109 PHE A CA 1
ATOM 847 C C . PHE A 1 109 ? -15.344 3.179 -14.834 1.00 51.62 109 PHE A C 1
ATOM 849 O O . PHE A 1 109 ? -16.015 4.212 -14.811 1.00 51.62 109 PHE A O 1
ATOM 856 N N . GLN A 1 110 ? -15.585 2.196 -15.708 1.00 43.75 110 GLN A N 1
ATOM 857 C CA . GLN A 1 110 ? -16.809 2.103 -16.520 1.00 43.75 110 GLN A CA 1
ATOM 858 C C . GLN A 1 110 ? -17.789 1.132 -15.872 1.00 43.75 110 GLN A C 1
ATOM 860 O O . GLN A 1 110 ? -18.998 1.444 -15.899 1.00 43.75 110 GLN A O 1
#

InterPro domains:
  IPR011989 Armadillo-like helical [G3DSA:1.25.10.10] (1-110)
  IPR016024 Armadillo-type fold [SSF48371] (1-106)
  IPR038739 Armadillo-type fold containing protein ARMC8/Vid28 [PTHR15651] (2-110)

Secondary structure (DSSP, 8-state):
-HHHHHHHHHHHHHH-HHHHHHHHH-HHHHHHHHHHTTSS-HHHHHHHHHHHHHHTSS-HHHHHHHHTSTTHHHHHHHGGG-S-HHHHHHHHHHHHHHHTSTTTHHHH--

Foldseek 3Di:
DQLVVLQVLLVVLLPPVVSLVVCLVPPVNLVSLLVQLVDPDQSSVLSSLSSLLSSLQPDLVSLVVSVPPPCSLVSLVVQCPPPDPSSVVSSVSNVVSSCVNVPPVVPPVD

Sequence (110 aa):
IRASAAETLSYLIEIDAELQKTAAICNQLLRSLFQLIKINNAETKLAALKCLAALGANDESIRKRIVDTNNLINDIMENLNSWEIQVRIASVRCLHSLSRSVQQLRTTFQ

pLDDT: mean 89.09, std 12.43, range [43.75, 97.75]